Protein AF-A0A1G8A4Z2-F1 (afdb_monomer_lite)

Structure (mmCIF, N/CA/C/O backbone):
data_AF-A0A1G8A4Z2-F1
#
_entry.id   AF-A0A1G8A4Z2-F1
#
loop_
_atom_site.group_PDB
_atom_site.id
_atom_site.type_symbol
_atom_site.label_atom_id
_atom_site.label_alt_id
_atom_site.label_comp_id
_atom_site.label_asym_id
_atom_site.label_entity_id
_atom_site.label_seq_id
_atom_site.pdbx_PDB_ins_code
_atom_site.Cartn_x
_atom_site.Cartn_y
_atom_site.Cartn_z
_atom_site.occupancy
_atom_site.B_iso_or_equiv
_atom_site.auth_seq_id
_atom_site.auth_comp_id
_atom_site.auth_asym_i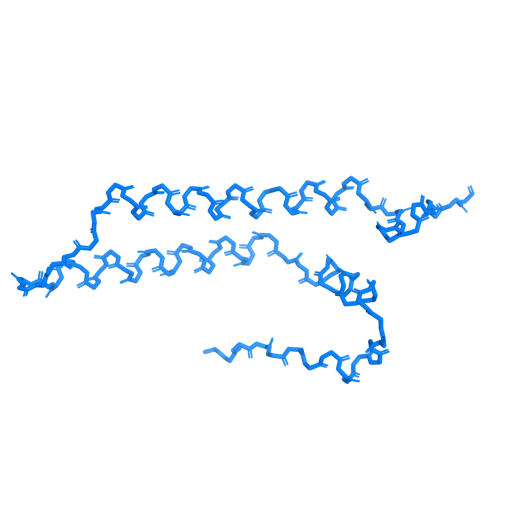d
_atom_site.auth_atom_id
_atom_site.pdbx_PDB_model_num
ATOM 1 N N . MET A 1 1 ? 6.589 -16.865 -1.843 1.00 35.09 1 MET A N 1
ATOM 2 C CA . MET A 1 1 ? 5.822 -16.471 -0.644 1.00 35.09 1 MET A CA 1
ATOM 3 C C . MET A 1 1 ? 4.372 -16.345 -1.059 1.00 35.09 1 MET A C 1
ATOM 5 O O . MET A 1 1 ? 4.095 -15.628 -2.010 1.00 35.09 1 MET A O 1
ATOM 9 N N . SER A 1 2 ? 3.494 -17.130 -0.442 1.00 30.97 2 SER A N 1
ATOM 10 C CA . SER A 1 2 ? 2.052 -17.113 -0.683 1.00 30.97 2 SER A CA 1
ATOM 11 C C . SER A 1 2 ? 1.471 -15.787 -0.202 1.00 30.97 2 SER A C 1
ATOM 13 O O . SER A 1 2 ? 1.686 -15.427 0.954 1.00 30.97 2 SER A O 1
ATOM 15 N N . ALA A 1 3 ? 0.741 -15.073 -1.061 1.00 34.41 3 ALA A N 1
ATOM 16 C CA . ALA A 1 3 ? -0.149 -14.018 -0.597 1.00 34.41 3 ALA A CA 1
ATOM 17 C C . ALA A 1 3 ? -1.077 -14.636 0.458 1.00 34.41 3 ALA A C 1
ATOM 19 O O . ALA A 1 3 ? -1.727 -15.647 0.180 1.00 34.41 3 ALA A O 1
ATOM 20 N N . ILE A 1 4 ? -1.084 -14.091 1.674 1.00 42.75 4 ILE A N 1
ATOM 21 C CA . ILE A 1 4 ? -2.052 -14.491 2.692 1.00 42.75 4 ILE A CA 1
ATOM 22 C C . ILE A 1 4 ? -3.387 -13.919 2.219 1.00 42.75 4 ILE A C 1
ATOM 24 O O . ILE A 1 4 ? -3.713 -12.762 2.466 1.00 42.75 4 ILE A O 1
ATOM 28 N N . VAL A 1 5 ? -4.128 -14.711 1.448 1.00 47.28 5 VAL A N 1
ATOM 29 C CA . VAL A 1 5 ? -5.525 -14.417 1.143 1.00 47.28 5 VAL A CA 1
ATOM 30 C C . VAL A 1 5 ? -6.278 -14.654 2.444 1.00 47.28 5 VAL A C 1
ATOM 32 O O . VAL A 1 5 ? -6.556 -15.794 2.807 1.00 47.28 5 VAL A O 1
ATOM 35 N N . VAL A 1 6 ? -6.531 -13.581 3.191 1.00 51.03 6 VAL A N 1
ATOM 36 C CA . VAL A 1 6 ? -7.409 -13.641 4.360 1.00 51.03 6 VAL A CA 1
ATOM 37 C C . VAL A 1 6 ? -8.831 -13.769 3.827 1.00 51.03 6 VAL A C 1
ATOM 39 O O . VAL A 1 6 ? -9.414 -12.793 3.354 1.00 51.03 6 VAL A O 1
ATOM 42 N N . ASP A 1 7 ? -9.381 -14.982 3.857 1.00 48.25 7 ASP A N 1
ATOM 43 C CA . ASP A 1 7 ? -10.800 -15.175 3.582 1.00 48.25 7 ASP A CA 1
ATOM 44 C C . ASP A 1 7 ? -11.588 -14.574 4.755 1.00 48.25 7 ASP A C 1
ATOM 46 O O . ASP A 1 7 ? -11.608 -15.101 5.868 1.00 48.25 7 ASP A O 1
ATOM 50 N N . LEU A 1 8 ? -12.200 -13.411 4.524 1.00 48.69 8 LEU A N 1
ATOM 51 C CA . LEU A 1 8 ? -12.943 -12.648 5.536 1.00 48.69 8 LEU A CA 1
ATOM 52 C C . LEU A 1 8 ? -14.072 -13.474 6.182 1.00 48.69 8 LEU A C 1
ATOM 54 O O . LEU A 1 8 ? -14.504 -13.176 7.299 1.00 48.69 8 LEU A O 1
ATOM 58 N N . LYS A 1 9 ? -14.529 -14.539 5.509 1.00 51.28 9 LYS A N 1
ATOM 59 C CA . LYS A 1 9 ? -15.523 -15.478 6.040 1.00 51.28 9 LYS A CA 1
ATOM 60 C C . LYS A 1 9 ? -15.008 -16.260 7.249 1.00 51.28 9 LYS A C 1
ATOM 62 O O . LYS A 1 9 ? -15.778 -16.453 8.190 1.00 51.28 9 LYS A O 1
ATOM 67 N N . ASP A 1 10 ? -13.726 -16.624 7.269 1.00 52.31 10 ASP A N 1
ATOM 68 C CA . ASP A 1 10 ? -13.114 -17.394 8.363 1.00 52.31 10 ASP A CA 1
ATOM 69 C C . ASP A 1 10 ? -12.888 -16.544 9.624 1.00 52.31 10 ASP A C 1
ATOM 71 O O . ASP A 1 10 ? -12.755 -17.078 10.723 1.00 52.31 10 ASP A O 1
ATOM 75 N N . GLN A 1 11 ? -12.933 -15.212 9.495 1.00 52.66 11 GLN A N 1
ATOM 76 C CA . GLN A 1 11 ? -12.879 -14.274 10.622 1.00 52.66 11 GLN A CA 1
ATOM 77 C C . GLN A 1 11 ? -14.262 -13.800 11.101 1.00 52.66 11 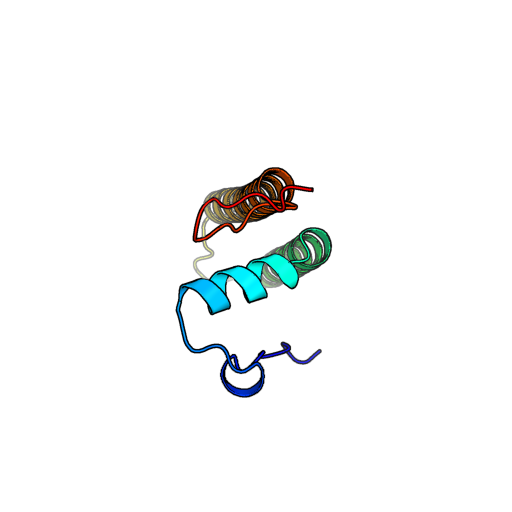GLN A C 1
ATOM 79 O O . GLN A 1 11 ? -14.362 -12.929 11.966 1.00 52.66 11 GLN A O 1
ATOM 84 N N . GLY A 1 12 ? -15.352 -14.356 10.560 1.00 55.41 12 GLY A N 1
ATOM 85 C CA . GLY A 1 12 ? -16.710 -13.994 10.975 1.00 55.41 12 GLY A CA 1
ATOM 86 C C . GLY A 1 12 ? -17.118 -12.563 10.603 1.00 55.41 12 GLY A C 1
ATOM 87 O O . GLY A 1 12 ? -18.033 -12.011 11.218 1.00 55.41 12 GLY A O 1
ATOM 88 N N . VAL A 1 13 ? -16.469 -11.965 9.599 1.00 58.56 13 VAL A N 1
ATOM 89 C CA . VAL A 1 13 ? -16.783 -10.630 9.078 1.00 58.56 13 VAL A CA 1
ATOM 90 C C . VAL A 1 13 ? -18.099 -10.696 8.300 1.00 58.56 13 VAL A C 1
ATOM 92 O O . VAL A 1 13 ? -18.203 -11.372 7.279 1.00 58.56 13 VAL A O 1
ATOM 95 N N . ARG A 1 14 ? -19.133 -10.009 8.792 1.00 63.16 14 ARG A N 1
ATOM 96 C CA . ARG A 1 14 ? -20.495 -10.018 8.222 1.00 63.16 14 ARG A CA 1
ATOM 97 C C . ARG A 1 14 ? -20.926 -8.672 7.650 1.00 63.16 14 ARG A C 1
ATOM 99 O O . ARG A 1 14 ? -21.977 -8.593 7.023 1.00 63.16 14 ARG A O 1
ATOM 106 N N . THR A 1 15 ? -20.141 -7.623 7.881 1.00 69.31 15 THR A N 1
ATOM 107 C CA . THR A 1 15 ? -20.469 -6.245 7.498 1.00 69.31 15 THR A CA 1
ATOM 108 C C . THR A 1 15 ? -19.267 -5.569 6.827 1.00 69.31 15 THR A C 1
ATOM 110 O O . THR A 1 15 ? -18.127 -5.867 7.204 1.00 69.31 15 THR A O 1
ATOM 113 N N . PRO A 1 16 ? -19.485 -4.673 5.845 1.00 69.38 16 PRO A N 1
ATOM 114 C CA . PRO A 1 16 ? -18.422 -3.861 5.242 1.00 69.38 16 PRO A CA 1
ATOM 115 C C . PRO A 1 16 ? -17.565 -3.142 6.288 1.00 69.38 16 PRO A C 1
ATOM 117 O O . PRO A 1 16 ? -16.346 -3.068 6.182 1.00 69.38 16 PRO A O 1
ATOM 120 N N . GLU A 1 17 ? -18.212 -2.686 7.350 1.00 66.06 17 GLU A N 1
ATOM 121 C CA . GLU A 1 17 ? -17.614 -2.041 8.503 1.00 66.06 17 GLU A CA 1
ATOM 122 C C . GLU A 1 17 ? -16.563 -2.936 9.177 1.00 66.06 17 GLU A C 1
ATOM 124 O O . GLU A 1 17 ? -15.413 -2.537 9.358 1.00 66.06 17 GLU A O 1
ATOM 129 N N . GLN A 1 18 ? -16.919 -4.183 9.495 1.00 65.50 18 GLN A N 1
ATOM 130 C CA . GLN A 1 18 ? -15.984 -5.154 10.071 1.00 65.50 18 GLN A CA 1
ATOM 131 C C . GLN A 1 18 ? -14.817 -5.472 9.128 1.00 65.50 18 GLN A C 1
ATOM 133 O O . GLN A 1 18 ? -13.699 -5.643 9.606 1.00 65.50 18 GLN A O 1
ATOM 138 N N . ALA A 1 19 ? -15.049 -5.511 7.811 1.00 70.19 19 ALA A N 1
ATOM 139 C CA . ALA A 1 19 ? -13.988 -5.746 6.832 1.00 70.19 19 ALA A CA 1
ATOM 140 C C . ALA A 1 19 ? -12.957 -4.610 6.843 1.00 70.19 19 ALA A C 1
ATOM 142 O O . ALA A 1 19 ? -11.756 -4.864 6.877 1.00 70.19 19 ALA A O 1
ATOM 143 N N . VAL A 1 20 ? -13.428 -3.360 6.892 1.00 72.31 20 VAL A N 1
ATOM 144 C CA . VAL A 1 20 ? -12.567 -2.176 7.018 1.00 72.31 20 VAL A CA 1
ATOM 145 C C . VAL A 1 20 ? -11.792 -2.203 8.334 1.00 72.31 20 VAL A C 1
ATOM 147 O O . VAL A 1 20 ? -10.604 -1.890 8.347 1.00 72.31 20 VAL A O 1
ATOM 150 N N . ARG A 1 21 ? -12.422 -2.623 9.439 1.00 70.31 21 ARG A N 1
ATOM 151 C CA . ARG A 1 21 ? -11.738 -2.738 10.735 1.00 70.31 21 ARG A CA 1
ATOM 152 C C . ARG A 1 21 ? -10.615 -3.772 10.707 1.00 70.31 21 ARG A C 1
ATOM 154 O O . ARG A 1 21 ? -9.499 -3.446 11.089 1.00 70.31 21 ARG A O 1
ATOM 161 N N . VAL A 1 22 ? -10.895 -4.980 10.216 1.00 73.81 22 VAL A N 1
ATOM 162 C CA . VAL A 1 22 ? -9.896 -6.055 10.085 1.00 73.81 22 VAL A CA 1
ATOM 163 C C . VAL A 1 22 ? -8.766 -5.633 9.147 1.00 73.81 22 VAL A C 1
ATOM 165 O O . VAL A 1 22 ? -7.599 -5.879 9.444 1.00 73.81 22 VAL A O 1
ATOM 168 N N . PHE A 1 23 ? -9.089 -4.947 8.047 1.00 76.69 23 PHE A N 1
ATOM 169 C CA . PHE A 1 23 ? -8.087 -4.361 7.161 1.00 76.69 23 PHE A CA 1
ATOM 170 C C . PHE A 1 23 ? -7.175 -3.386 7.914 1.00 76.69 23 PHE A C 1
ATOM 172 O O . PHE A 1 23 ? -5.965 -3.565 7.890 1.00 76.69 23 PHE A O 1
ATOM 179 N N . PHE A 1 24 ? -7.729 -2.406 8.636 1.00 76.50 24 PHE A N 1
ATOM 180 C CA . PHE A 1 24 ? -6.917 -1.460 9.407 1.00 76.50 24 PHE A CA 1
ATOM 181 C C . PHE A 1 24 ? -6.121 -2.130 10.532 1.00 76.50 24 PHE A C 1
ATOM 183 O O . PHE A 1 24 ? -5.005 -1.710 10.791 1.00 76.50 24 PHE A O 1
ATOM 190 N N . GLU A 1 25 ? -6.647 -3.154 11.203 1.00 74.00 25 GLU A N 1
ATOM 191 C CA . GLU A 1 25 ? -5.917 -3.880 12.257 1.00 74.00 25 GLU A CA 1
ATOM 192 C C . GLU A 1 25 ? -4.750 -4.715 11.699 1.00 74.00 25 GLU A C 1
ATOM 194 O O . GLU A 1 25 ? -3.742 -4.887 12.378 1.00 74.00 25 GLU A O 1
ATOM 199 N N . SER A 1 26 ? -4.873 -5.219 10.468 1.00 77.50 26 SER A N 1
ATOM 200 C CA . SER A 1 26 ? -3.858 -6.058 9.808 1.00 77.50 26 SER A CA 1
ATOM 201 C C . SER A 1 26 ? -2.928 -5.297 8.860 1.00 77.50 26 SER A C 1
ATOM 203 O O . SER A 1 26 ? -1.989 -5.884 8.325 1.00 77.50 26 SER A O 1
ATOM 205 N N . PHE A 1 27 ? -3.173 -4.005 8.636 1.00 83.00 27 PHE A N 1
ATOM 206 C CA . PHE A 1 27 ? -2.369 -3.180 7.746 1.00 83.00 27 PHE A CA 1
ATOM 207 C C . PHE A 1 27 ? -1.009 -2.850 8.376 1.00 83.00 27 PHE A C 1
ATOM 209 O O . PHE A 1 27 ? -0.936 -2.090 9.344 1.00 83.00 27 PHE A O 1
ATOM 216 N N . ASP A 1 28 ? 0.062 -3.388 7.787 1.00 86.50 28 ASP A N 1
ATOM 217 C CA . ASP A 1 28 ? 1.448 -3.029 8.093 1.00 86.50 28 ASP A CA 1
ATOM 218 C C . ASP A 1 28 ? 2.002 -2.087 6.999 1.00 86.50 28 ASP A C 1
ATOM 220 O O . ASP A 1 28 ? 2.275 -2.523 5.872 1.00 86.50 28 ASP A O 1
ATOM 224 N N . PRO A 1 29 ? 2.187 -0.786 7.293 1.00 88.25 29 PRO A N 1
ATOM 225 C CA . PRO A 1 29 ? 2.665 0.181 6.310 1.00 88.25 29 PRO A CA 1
ATOM 226 C C . PRO A 1 29 ? 4.124 -0.036 5.886 1.00 88.25 29 PRO A C 1
ATOM 228 O O . PRO A 1 29 ? 4.507 0.437 4.813 1.00 88.25 29 PRO A O 1
ATOM 231 N N . GLU A 1 30 ? 4.955 -0.685 6.705 1.00 89.69 30 GLU A N 1
ATOM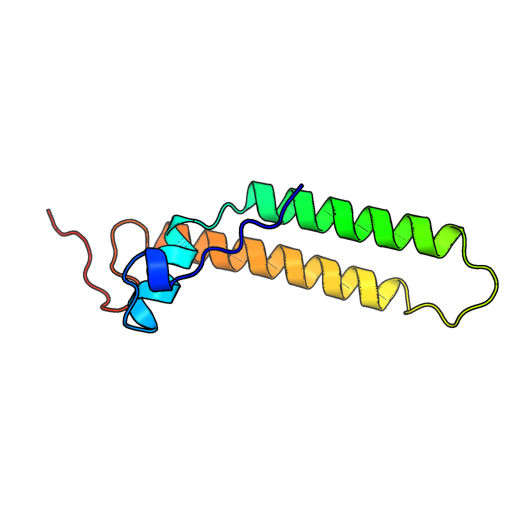 232 C CA . GLU A 1 30 ? 6.345 -0.994 6.353 1.00 89.69 30 GLU A CA 1
AT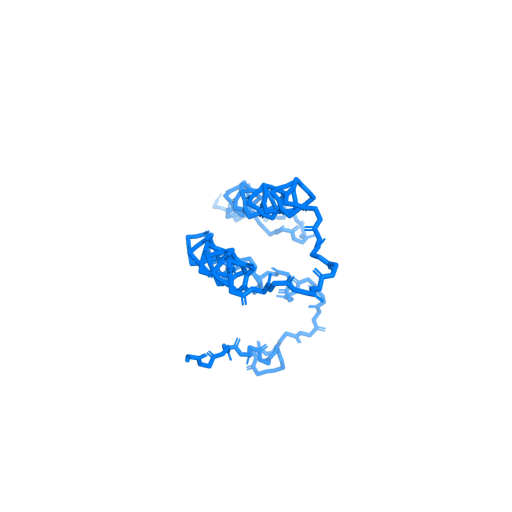OM 233 C C . GLU A 1 30 ? 6.397 -2.205 5.422 1.00 89.69 30 GLU A C 1
ATOM 235 O O . GLU A 1 30 ? 7.058 -2.146 4.382 1.00 89.69 30 GLU A O 1
ATOM 240 N N . GLU A 1 31 ? 5.639 -3.268 5.720 1.00 90.56 31 GLU A N 1
ATOM 241 C CA . GLU A 1 31 ? 5.571 -4.435 4.835 1.00 90.56 31 GLU A CA 1
ATOM 242 C C . GLU A 1 31 ? 5.058 -4.040 3.442 1.00 90.56 31 GLU A C 1
ATOM 244 O O . GLU A 1 31 ? 5.668 -4.395 2.428 1.00 90.56 31 GLU A O 1
ATOM 249 N N . VAL A 1 32 ? 3.991 -3.235 3.365 1.00 88.06 32 VAL A N 1
ATOM 250 C CA . VAL A 1 32 ? 3.447 -2.776 2.077 1.00 88.06 32 VAL A CA 1
ATOM 251 C C . VAL A 1 32 ? 4.463 -1.919 1.312 1.00 88.06 32 VAL A C 1
ATOM 253 O O . VAL A 1 32 ? 4.611 -2.095 0.100 1.00 88.06 32 VAL A O 1
ATOM 256 N N . ARG A 1 33 ? 5.220 -1.041 1.987 1.00 88.69 33 ARG A N 1
ATOM 257 C CA . ARG A 1 33 ? 6.292 -0.250 1.352 1.00 88.69 33 ARG A CA 1
ATOM 258 C C . ARG A 1 33 ? 7.405 -1.127 0.792 1.00 88.69 33 ARG A C 1
ATOM 260 O O . ARG A 1 33 ? 7.821 -0.917 -0.347 1.00 88.69 33 ARG A O 1
ATOM 267 N N . VAL A 1 34 ? 7.855 -2.126 1.548 1.00 91.44 34 VAL A N 1
ATOM 268 C CA . VAL A 1 34 ? 8.875 -3.078 1.083 1.00 91.44 34 VAL A CA 1
ATOM 269 C C . VAL A 1 34 ? 8.389 -3.813 -0.166 1.00 91.44 34 VAL A C 1
ATOM 271 O O . VAL A 1 34 ? 9.100 -3.847 -1.171 1.00 91.44 34 VAL A O 1
ATOM 274 N N . ARG A 1 35 ? 7.154 -4.328 -0.151 1.00 88.38 35 ARG A N 1
ATOM 275 C CA . ARG A 1 35 ? 6.550 -5.025 -1.300 1.00 88.38 35 ARG A CA 1
ATOM 276 C C . ARG A 1 35 ? 6.398 -4.130 -2.527 1.00 88.38 35 ARG A C 1
ATOM 278 O O . ARG A 1 35 ? 6.674 -4.572 -3.642 1.00 88.38 35 ARG A O 1
ATOM 285 N N . LEU A 1 36 ? 5.995 -2.875 -2.338 1.00 90.00 36 LEU A N 1
ATOM 286 C CA . LEU A 1 36 ? 5.933 -1.884 -3.413 1.00 90.00 36 LEU A CA 1
ATOM 287 C C . LEU A 1 36 ? 7.315 -1.660 -4.039 1.00 90.00 36 LEU A C 1
ATOM 289 O O . LEU A 1 36 ? 7.438 -1.602 -5.263 1.00 90.00 36 LEU A O 1
ATOM 293 N N . TRP A 1 37 ? 8.366 -1.596 -3.221 1.00 89.75 37 TRP A N 1
ATOM 294 C CA . TRP A 1 37 ? 9.734 -1.415 -3.704 1.00 89.75 37 TRP A CA 1
ATOM 295 C C . TRP A 1 37 ? 10.279 -2.637 -4.440 1.00 89.75 37 TRP A C 1
ATOM 297 O O . TRP A 1 37 ? 10.929 -2.494 -5.477 1.00 89.75 37 TRP A O 1
ATOM 307 N N . GLU A 1 38 ? 9.955 -3.842 -3.970 1.00 90.44 38 GLU A N 1
ATOM 308 C CA . GLU A 1 38 ? 10.242 -5.088 -4.687 1.00 90.44 38 GLU A CA 1
ATOM 309 C C . GLU A 1 38 ? 9.573 -5.105 -6.070 1.00 90.44 38 GLU A C 1
ATOM 311 O O . GLU A 1 38 ? 10.227 -5.427 -7.066 1.00 90.44 38 GLU A O 1
ATOM 316 N N . ALA A 1 39 ? 8.300 -4.705 -6.150 1.00 87.56 39 ALA A N 1
ATOM 317 C CA . ALA A 1 39 ? 7.557 -4.634 -7.405 1.00 87.56 39 ALA A CA 1
ATOM 318 C C . ALA A 1 39 ? 8.154 -3.598 -8.372 1.00 87.56 39 ALA A C 1
ATOM 320 O O . ALA A 1 39 ? 8.372 -3.904 -9.546 1.00 87.56 39 ALA A O 1
ATOM 321 N N . PHE A 1 40 ? 8.487 -2.403 -7.875 1.00 87.19 40 PHE A N 1
ATOM 322 C CA . PHE A 1 40 ? 9.121 -1.351 -8.672 1.00 87.19 40 PHE A CA 1
ATOM 323 C C . PHE A 1 40 ? 10.490 -1.787 -9.209 1.00 87.19 40 PHE A C 1
ATOM 325 O O . PHE A 1 40 ? 10.778 -1.644 -10.398 1.00 87.19 40 PHE A O 1
ATOM 332 N N . ARG A 1 41 ? 11.320 -2.403 -8.359 1.00 86.38 41 ARG A N 1
ATOM 333 C CA . ARG A 1 41 ? 12.611 -2.964 -8.770 1.00 86.38 41 ARG A CA 1
ATOM 334 C C . ARG A 1 41 ? 12.439 -4.052 -9.830 1.00 86.38 41 ARG A C 1
ATOM 336 O O . ARG A 1 41 ? 13.197 -4.076 -10.798 1.00 86.38 41 ARG A O 1
ATOM 343 N N . GLY A 1 42 ? 11.459 -4.940 -9.660 1.00 86.44 42 GLY A N 1
ATOM 344 C CA . GLY A 1 42 ? 11.131 -5.979 -10.637 1.00 86.44 42 GLY A CA 1
ATOM 345 C C . GLY A 1 42 ? 10.747 -5.396 -11.997 1.00 86.44 42 GLY A C 1
ATOM 346 O O . GLY A 1 42 ? 11.266 -5.839 -13.021 1.00 86.44 42 GLY A O 1
ATOM 347 N N . PHE A 1 43 ? 9.912 -4.355 -12.004 1.00 84.88 43 PHE A N 1
ATOM 348 C CA . PHE A 1 43 ? 9.537 -3.626 -13.214 1.00 84.88 43 PHE A CA 1
ATOM 349 C C . PHE A 1 43 ? 10.751 -2.977 -13.896 1.00 84.88 43 PHE A C 1
ATOM 351 O O . PHE A 1 43 ? 10.977 -3.191 -15.086 1.00 84.88 43 PHE A O 1
ATOM 358 N N . ALA A 1 44 ? 11.585 -2.252 -13.144 1.00 82.06 44 ALA A N 1
ATOM 359 C CA . ALA A 1 44 ? 12.781 -1.607 -13.683 1.00 82.06 44 ALA A CA 1
ATOM 360 C C . ALA A 1 44 ? 13.751 -2.620 -14.323 1.00 82.06 44 ALA A C 1
ATOM 362 O O . ALA A 1 44 ? 14.231 -2.405 -15.434 1.00 82.06 44 ALA A O 1
ATOM 363 N N . LEU A 1 45 ? 13.997 -3.757 -13.663 1.00 83.25 45 LEU A N 1
ATOM 364 C CA . LEU A 1 45 ? 14.868 -4.818 -14.183 1.00 83.25 45 LEU A CA 1
ATOM 365 C C . LEU A 1 45 ? 14.296 -5.509 -15.430 1.00 83.25 45 LEU A C 1
ATOM 367 O O . LEU A 1 45 ? 15.056 -5.877 -16.327 1.00 83.25 45 LEU A O 1
ATOM 371 N N . ALA A 1 46 ? 12.976 -5.690 -15.509 1.00 81.38 46 ALA A N 1
ATOM 372 C CA . ALA A 1 46 ? 12.327 -6.253 -16.692 1.00 81.38 46 ALA A CA 1
ATOM 373 C C . ALA A 1 46 ? 12.459 -5.322 -17.912 1.00 81.38 46 ALA A C 1
ATOM 375 O O . ALA A 1 46 ? 12.681 -5.794 -19.031 1.00 81.38 46 ALA A O 1
ATOM 376 N N . ASN A 1 47 ? 12.406 -4.008 -17.681 1.00 73.38 47 ASN A N 1
ATOM 377 C CA . ASN A 1 47 ? 12.498 -2.992 -18.730 1.00 73.38 47 ASN A CA 1
ATOM 378 C C . ASN A 1 47 ? 13.916 -2.797 -19.272 1.00 73.38 47 ASN A C 1
ATOM 380 O O . ASN A 1 47 ? 14.087 -2.594 -20.467 1.00 73.38 47 ASN A O 1
ATOM 384 N N . VAL A 1 48 ? 14.948 -2.938 -18.432 1.00 69.06 48 VAL A N 1
ATOM 385 C CA . VAL A 1 48 ? 16.354 -2.924 -18.891 1.00 69.06 48 VAL A CA 1
ATOM 386 C C . VAL A 1 48 ? 16.636 -4.058 -19.889 1.00 69.06 48 VAL A C 1
ATOM 388 O O . VAL A 1 48 ? 17.487 -3.919 -20.763 1.00 69.06 48 VAL A O 1
ATOM 391 N N . ASN A 1 49 ? 15.902 -5.169 -19.791 1.00 64.25 49 ASN A N 1
ATOM 392 C CA . ASN A 1 49 ? 16.085 -6.350 -20.635 1.00 64.25 49 ASN A CA 1
ATOM 393 C C . ASN A 1 49 ? 15.157 -6.397 -21.864 1.00 64.25 49 ASN A C 1
ATOM 395 O O . ASN A 1 49 ? 15.208 -7.369 -22.619 1.00 64.25 49 ASN A O 1
ATOM 399 N N . THR A 1 50 ? 14.296 -5.397 -22.082 1.00 65.00 50 THR A N 1
ATOM 400 C CA . THR A 1 50 ? 13.360 -5.373 -23.219 1.00 65.00 50 THR A CA 1
ATOM 401 C C . THR A 1 50 ? 13.817 -4.383 -24.284 1.00 65.00 50 THR A C 1
ATOM 403 O O . THR A 1 50 ? 13.789 -3.176 -24.088 1.00 65.00 50 THR A O 1
ATOM 406 N N . THR A 1 51 ? 14.229 -4.902 -25.442 1.00 58.41 51 THR A N 1
ATOM 407 C CA . THR A 1 51 ? 14.745 -4.095 -26.563 1.00 58.41 51 THR A CA 1
ATOM 408 C C . THR A 1 51 ? 13.652 -3.633 -27.536 1.00 58.41 51 THR A C 1
ATOM 410 O O . THR A 1 51 ? 13.932 -2.798 -28.384 1.00 58.41 51 THR A O 1
ATOM 413 N N . ASP A 1 52 ? 12.424 -4.168 -27.442 1.00 58.31 52 ASP A N 1
ATOM 414 C CA . ASP A 1 52 ? 11.494 -4.146 -28.589 1.00 58.31 52 ASP A CA 1
ATOM 415 C C . ASP A 1 52 ? 9.992 -4.081 -28.230 1.00 58.31 52 ASP A C 1
ATOM 417 O O . ASP A 1 52 ? 9.130 -4.554 -28.971 1.00 58.31 52 ASP A O 1
ATOM 421 N N . LYS A 1 53 ? 9.628 -3.526 -27.067 1.00 55.28 53 LYS A N 1
ATOM 422 C CA . LYS A 1 53 ? 8.214 -3.297 -26.712 1.00 55.28 53 LYS A CA 1
ATOM 423 C C . LYS A 1 53 ? 7.991 -1.847 -26.314 1.00 55.28 53 LYS A C 1
ATOM 425 O O . LYS A 1 53 ? 8.845 -1.258 -25.667 1.00 55.28 53 LYS A O 1
ATOM 430 N N . ALA A 1 54 ? 6.833 -1.302 -26.693 1.00 60.41 54 ALA A N 1
ATOM 431 C CA . ALA A 1 54 ? 6.337 -0.015 -26.218 1.00 60.41 54 ALA A CA 1
ATOM 432 C C . ALA A 1 54 ? 6.243 -0.059 -24.686 1.00 60.41 54 ALA A C 1
ATOM 434 O O . ALA A 1 54 ? 5.284 -0.587 -24.122 1.00 60.41 54 ALA A O 1
ATOM 435 N N . LEU A 1 55 ? 7.305 0.396 -24.026 1.00 62.81 55 LEU A N 1
ATOM 436 C CA . LEU A 1 55 ? 7.363 0.497 -22.581 1.00 62.81 55 LEU A CA 1
ATOM 437 C C . LEU A 1 55 ? 6.453 1.650 -22.138 1.00 62.81 55 LEU A C 1
ATOM 439 O O . LEU A 1 55 ? 6.389 2.664 -22.840 1.00 62.81 55 LEU A O 1
ATOM 443 N N . PRO A 1 56 ? 5.752 1.514 -20.998 1.00 67.75 56 PRO A N 1
ATOM 444 C CA . PRO A 1 56 ? 5.126 2.659 -20.350 1.00 67.75 56 PRO A CA 1
ATOM 445 C C . PRO A 1 56 ? 6.176 3.748 -20.136 1.00 67.75 56 PRO A C 1
ATOM 447 O O . PRO A 1 56 ? 7.336 3.422 -19.855 1.00 67.75 56 PRO A O 1
ATOM 450 N N . ASP A 1 57 ? 5.779 5.016 -20.245 1.00 77.44 57 ASP A N 1
ATOM 451 C CA . ASP A 1 57 ? 6.688 6.111 -19.931 1.00 77.44 57 ASP A CA 1
ATOM 452 C C . ASP A 1 57 ? 7.204 5.921 -18.496 1.00 77.44 57 ASP A C 1
ATOM 454 O O . ASP A 1 57 ? 6.438 5.703 -17.552 1.00 77.44 57 ASP A O 1
ATOM 458 N N . ILE A 1 58 ? 8.527 5.952 -18.333 1.00 76.44 58 ILE A N 1
ATOM 459 C CA . ILE A 1 58 ? 9.183 5.822 -17.028 1.00 76.44 58 ILE A CA 1
ATOM 460 C C . ILE A 1 58 ? 8.649 6.902 -16.079 1.00 76.44 58 ILE A C 1
ATOM 462 O O . ILE A 1 58 ? 8.515 6.656 -14.878 1.00 76.44 58 ILE A O 1
ATOM 466 N N . GLN A 1 59 ? 8.296 8.068 -16.624 1.00 78.50 59 GLN A N 1
ATOM 467 C CA . GLN A 1 59 ? 7.694 9.156 -15.872 1.00 78.50 59 GLN A CA 1
ATOM 468 C C . GLN A 1 59 ? 6.313 8.783 -15.312 1.00 78.50 59 GLN A C 1
ATOM 470 O O . GLN A 1 59 ? 6.061 9.021 -14.130 1.00 78.50 59 GLN A O 1
ATOM 475 N N . ASP A 1 60 ? 5.459 8.126 -16.099 1.00 83.25 60 ASP A N 1
ATOM 476 C CA . ASP A 1 60 ? 4.135 7.677 -15.649 1.00 83.25 60 ASP A CA 1
ATOM 477 C C . ASP A 1 60 ? 4.245 6.632 -14.533 1.00 83.25 60 ASP A C 1
ATOM 479 O O . ASP A 1 60 ? 3.483 6.652 -13.563 1.00 83.25 60 ASP A O 1
ATOM 483 N N . VAL A 1 61 ? 5.228 5.734 -14.631 1.00 83.62 61 VAL A N 1
ATOM 484 C CA . VAL A 1 61 ? 5.450 4.706 -13.605 1.00 83.62 61 VAL A CA 1
ATOM 485 C C . VAL A 1 61 ? 5.967 5.318 -12.306 1.00 83.62 61 VAL A C 1
ATOM 487 O O . VAL A 1 61 ? 5.534 4.903 -11.230 1.00 83.62 61 VAL A O 1
ATOM 490 N N . ALA A 1 62 ? 6.862 6.305 -12.385 1.00 82.88 62 ALA A N 1
ATOM 491 C CA . ALA A 1 62 ? 7.345 7.020 -11.207 1.00 82.88 62 ALA A CA 1
ATOM 492 C C . ALA A 1 62 ? 6.197 7.745 -10.485 1.00 82.88 62 ALA A C 1
ATOM 494 O O . ALA A 1 62 ? 6.042 7.591 -9.276 1.00 82.88 62 ALA A O 1
ATOM 495 N N . ILE A 1 63 ? 5.332 8.441 -11.234 1.00 88.62 63 ILE A N 1
ATOM 496 C CA . ILE A 1 63 ? 4.143 9.114 -10.686 1.00 88.62 63 ILE A CA 1
ATOM 497 C C . ILE A 1 63 ? 3.207 8.109 -10.005 1.00 88.62 63 ILE A C 1
ATOM 499 O O . ILE A 1 63 ? 2.714 8.356 -8.903 1.00 88.62 63 ILE A O 1
ATOM 503 N N . LEU A 1 64 ? 2.964 6.961 -10.642 1.00 88.44 64 LEU A N 1
ATOM 504 C CA . LEU A 1 64 ? 2.119 5.913 -10.074 1.00 88.44 64 LEU A CA 1
ATOM 505 C C . LEU A 1 64 ? 2.719 5.347 -8.782 1.00 88.44 64 LEU A C 1
ATOM 507 O O . LEU A 1 64 ? 1.995 5.139 -7.808 1.00 88.44 64 LEU A O 1
ATOM 511 N N . PHE A 1 65 ? 4.034 5.137 -8.749 1.00 89.38 65 PHE A N 1
ATOM 512 C CA . PHE A 1 65 ? 4.731 4.675 -7.556 1.00 89.38 65 PHE A CA 1
ATOM 513 C C . PHE A 1 65 ? 4.626 5.682 -6.398 1.00 89.38 65 PHE A C 1
ATOM 515 O O . PHE A 1 65 ? 4.235 5.302 -5.291 1.00 89.38 65 PHE A O 1
ATOM 522 N N . ASP A 1 66 ? 4.885 6.964 -6.656 1.00 89.19 66 ASP A N 1
ATOM 523 C CA . ASP A 1 66 ? 4.750 8.034 -5.658 1.00 89.19 66 ASP A CA 1
ATOM 524 C C . ASP A 1 66 ? 3.313 8.142 -5.126 1.00 89.19 66 ASP A C 1
ATOM 526 O O . ASP A 1 66 ? 3.091 8.346 -3.925 1.00 89.19 66 ASP A O 1
ATOM 530 N N . GLY A 1 67 ? 2.320 7.941 -5.999 1.00 91.12 67 GLY A N 1
ATOM 531 C CA . GLY A 1 67 ? 0.909 7.875 -5.624 1.00 91.12 67 GLY A CA 1
ATOM 532 C C . GLY A 1 67 ? 0.599 6.705 -4.685 1.00 91.12 67 GLY A C 1
ATOM 533 O O . GLY A 1 67 ? -0.105 6.883 -3.690 1.00 91.12 67 GLY A O 1
ATOM 534 N N . LEU A 1 68 ? 1.162 5.522 -4.947 1.00 90.69 68 LEU A N 1
ATOM 535 C CA . LEU A 1 68 ? 0.989 4.341 -4.095 1.00 90.69 68 LEU A CA 1
ATOM 536 C C . LEU A 1 68 ? 1.654 4.512 -2.725 1.00 90.69 68 LEU A C 1
ATOM 538 O O . LEU A 1 68 ? 1.050 4.170 -1.710 1.00 90.69 68 LEU A O 1
ATOM 542 N N . VAL A 1 69 ? 2.857 5.088 -2.669 1.00 90.44 69 VAL A N 1
ATOM 543 C CA . VAL A 1 69 ? 3.522 5.407 -1.393 1.00 90.44 69 VAL A CA 1
ATOM 544 C C . VAL A 1 69 ? 2.716 6.437 -0.604 1.00 90.44 69 VAL A C 1
ATOM 546 O O . VAL A 1 69 ? 2.500 6.272 0.598 1.00 90.44 69 VAL A O 1
ATOM 549 N N . SER A 1 70 ? 2.214 7.472 -1.279 1.00 91.50 70 SER A N 1
ATOM 550 C CA . SER A 1 70 ? 1.354 8.485 -0.657 1.00 91.50 70 SER A CA 1
ATOM 551 C C . SER A 1 70 ? 0.066 7.877 -0.095 1.00 91.50 70 SER A C 1
ATOM 553 O O . SER A 1 70 ? -0.360 8.251 0.998 1.00 91.50 70 SER A O 1
ATOM 555 N N . LEU A 1 71 ? -0.527 6.901 -0.790 1.00 89.44 71 LEU A N 1
ATOM 556 C CA . LEU A 1 71 ? -1.697 6.167 -0.307 1.00 89.44 71 LEU A CA 1
ATOM 557 C C . LEU A 1 71 ? -1.378 5.353 0.954 1.00 89.44 71 LEU A C 1
ATOM 559 O O . LEU A 1 71 ? -2.143 5.409 1.914 1.00 89.44 71 LEU A O 1
ATOM 563 N N . VAL A 1 72 ? -0.246 4.642 0.983 1.00 91.12 72 VAL A N 1
ATOM 564 C CA . VAL A 1 72 ? 0.196 3.888 2.171 1.00 91.12 72 VAL A CA 1
ATOM 565 C C . VAL A 1 72 ? 0.353 4.809 3.378 1.00 91.12 72 VAL A C 1
ATOM 567 O O . VAL A 1 72 ? -0.151 4.498 4.458 1.00 91.12 72 VAL A O 1
ATOM 570 N N . ASN A 1 73 ? 0.981 5.970 3.187 1.00 89.44 73 ASN A N 1
ATOM 571 C CA . ASN A 1 73 ? 1.123 6.972 4.242 1.00 89.44 73 ASN A CA 1
ATOM 572 C C . ASN A 1 73 ? -0.237 7.519 4.694 1.00 89.44 73 ASN A C 1
ATOM 574 O O . ASN A 1 73 ? -0.479 7.632 5.890 1.00 89.44 73 ASN A O 1
ATOM 578 N N . GLY A 1 74 ? -1.151 7.797 3.760 1.00 87.62 74 GLY A N 1
ATOM 579 C CA . GLY A 1 74 ? -2.502 8.255 4.086 1.00 87.62 74 GLY A CA 1
ATOM 580 C C . GLY A 1 74 ? -3.304 7.236 4.903 1.00 87.62 74 GLY A C 1
ATOM 581 O O . GLY A 1 74 ? -3.994 7.615 5.849 1.00 87.62 74 GLY A O 1
ATOM 582 N N . ILE A 1 75 ? -3.187 5.944 4.583 1.00 86.19 75 ILE A N 1
ATOM 583 C CA . ILE A 1 75 ? -3.831 4.861 5.344 1.00 86.19 75 ILE A CA 1
ATOM 584 C C . ILE A 1 75 ? -3.210 4.744 6.742 1.00 86.19 75 ILE A C 1
ATOM 586 O 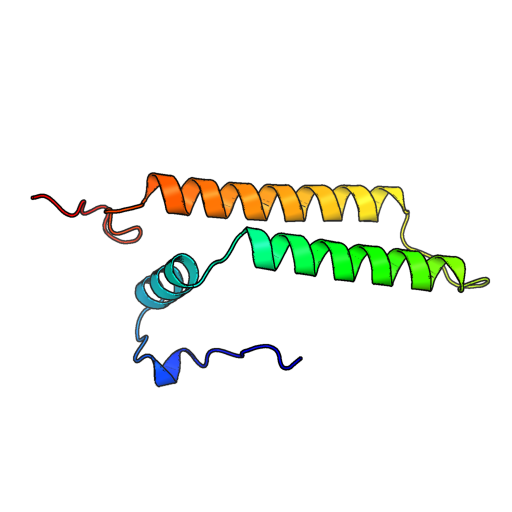O . ILE A 1 75 ? -3.952 4.643 7.718 1.00 86.19 75 ILE A O 1
ATOM 590 N N . ASN A 1 76 ? -1.881 4.821 6.859 1.00 87.69 76 ASN A N 1
ATOM 591 C CA . ASN A 1 76 ? -1.188 4.812 8.150 1.00 87.69 76 ASN A CA 1
ATOM 592 C C . ASN A 1 76 ? -1.597 6.007 9.032 1.00 87.69 76 ASN A C 1
ATOM 594 O O . ASN A 1 76 ? -1.944 5.844 10.199 1.00 87.69 76 ASN A O 1
ATOM 598 N N . ASP A 1 77 ? -1.644 7.211 8.463 1.00 86.50 77 ASP A N 1
ATOM 599 C CA . ASP A 1 77 ? -2.095 8.414 9.165 1.00 86.50 77 ASP A CA 1
ATOM 600 C C . ASP A 1 77 ? -3.536 8.279 9.665 1.00 86.50 77 ASP A C 1
ATOM 602 O O . ASP A 1 77 ? -3.853 8.712 10.777 1.00 86.50 77 ASP A O 1
ATOM 606 N N . LEU A 1 78 ? -4.419 7.696 8.848 1.00 81.62 78 LEU A N 1
ATOM 607 C CA . LEU A 1 78 ? -5.791 7.396 9.249 1.00 81.62 78 LEU A CA 1
ATOM 608 C C . LEU A 1 78 ? -5.807 6.406 10.414 1.00 81.62 78 LEU A C 1
ATOM 610 O O . LEU A 1 78 ? -6.428 6.708 11.428 1.00 81.62 78 LEU A O 1
ATOM 614 N N . GLN A 1 79 ? -5.075 5.296 10.311 1.00 80.06 79 GLN A N 1
ATOM 615 C CA . GLN A 1 79 ? -4.969 4.271 11.351 1.00 80.06 79 GLN A CA 1
ATOM 616 C C . GLN A 1 79 ? -4.503 4.868 12.689 1.00 80.06 79 GLN A C 1
ATOM 618 O O . GLN A 1 79 ? -5.134 4.630 13.720 1.00 80.06 79 GLN A O 1
ATOM 623 N N . ILE A 1 80 ? -3.461 5.710 12.673 1.00 81.19 80 ILE A N 1
ATOM 624 C CA . ILE A 1 80 ? -2.942 6.410 13.859 1.00 81.19 80 ILE A CA 1
ATOM 625 C C . ILE A 1 80 ? -4.005 7.349 14.444 1.00 81.19 80 ILE A C 1
ATOM 627 O O . ILE A 1 80 ? -4.282 7.300 15.645 1.00 81.19 80 ILE A O 1
ATOM 631 N N . LYS A 1 81 ? -4.638 8.186 13.609 1.00 77.56 81 LYS A N 1
ATOM 632 C CA . LYS A 1 81 ? -5.671 9.151 14.040 1.00 77.56 81 LYS A CA 1
ATOM 633 C C . LYS A 1 81 ? -6.936 8.483 14.570 1.00 77.56 81 LYS A C 1
ATOM 635 O O . LYS A 1 81 ? -7.661 9.095 15.353 1.00 77.56 81 LYS A O 1
ATOM 640 N N . THR A 1 82 ? -7.217 7.260 14.134 1.00 69.19 82 THR A N 1
ATOM 641 C CA . THR A 1 82 ? -8.369 6.477 14.581 1.00 69.19 82 THR A CA 1
ATOM 642 C C . THR A 1 82 ? -8.007 5.410 15.608 1.00 69.19 82 THR A C 1
ATOM 644 O O . THR A 1 82 ? -8.867 4.621 15.987 1.00 69.19 82 THR A O 1
ATOM 647 N N . SER A 1 83 ? -6.764 5.376 16.095 1.00 65.81 83 SER A N 1
ATOM 648 C CA . SER A 1 83 ? -6.390 4.487 17.196 1.00 65.81 83 SER A CA 1
ATOM 649 C C . SER A 1 83 ? -7.234 4.809 18.439 1.00 65.81 83 SER A C 1
ATOM 651 O O . SER A 1 83 ? -7.408 5.970 18.811 1.00 65.81 83 SER A O 1
ATOM 653 N N . GLY A 1 84 ? -7.862 3.787 19.028 1.00 61.34 84 GLY A N 1
ATOM 654 C CA . GLY A 1 84 ? -8.812 3.962 20.135 1.00 61.34 84 GLY A CA 1
ATOM 655 C C . GLY A 1 84 ? -10.139 4.624 19.742 1.00 61.34 84 GLY A C 1
ATOM 656 O O . GLY A 1 84 ? -10.874 5.090 20.611 1.00 61.34 84 GLY A O 1
ATOM 657 N N . ARG A 1 85 ? -10.468 4.715 18.445 1.00 60.03 85 ARG A N 1
ATOM 658 C CA . ARG A 1 85 ? -11.769 5.185 17.960 1.00 60.03 85 ARG A CA 1
ATOM 659 C C . ARG A 1 85 ? -12.304 4.234 16.895 1.00 60.03 85 ARG A C 1
ATOM 661 O O . ARG A 1 85 ? -11.670 3.970 15.882 1.00 60.03 85 ARG A O 1
ATOM 668 N N . CYS A 1 86 ? -13.521 3.750 17.095 1.00 58.19 86 CYS A N 1
ATOM 669 C CA . CYS A 1 86 ? -14.281 2.997 16.109 1.00 58.19 86 CYS A CA 1
ATOM 670 C C . CYS A 1 86 ? -14.374 3.798 14.799 1.00 58.19 86 CYS A C 1
ATOM 672 O O . CYS A 1 86 ? -15.173 4.727 14.701 1.00 58.19 86 CYS A O 1
ATOM 674 N N . VAL A 1 87 ? -13.582 3.430 13.787 1.00 55.97 87 VAL A N 1
ATOM 675 C CA . VAL A 1 87 ? -13.496 4.106 12.471 1.00 55.97 87 VAL A CA 1
ATOM 676 C C . VAL A 1 87 ? -14.860 4.195 11.771 1.00 55.97 87 VAL A C 1
ATOM 678 O O . VAL A 1 87 ? -15.137 5.120 11.019 1.00 55.97 87 VAL A O 1
ATOM 681 N N . ILE A 1 88 ? -15.731 3.234 12.069 1.00 55.38 88 ILE A N 1
ATOM 682 C CA . ILE A 1 88 ? -17.072 3.080 11.503 1.00 55.38 88 ILE A CA 1
ATOM 683 C C . ILE A 1 88 ? -18.095 3.985 12.192 1.00 55.38 88 ILE A C 1
A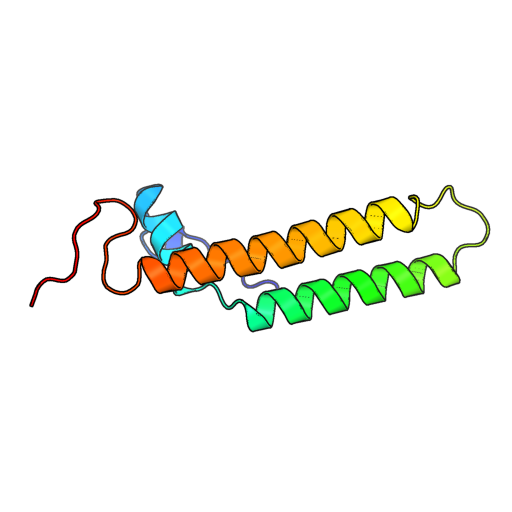TOM 685 O O . ILE A 1 88 ? -18.926 4.617 11.551 1.00 55.38 88 ILE A O 1
ATOM 689 N N . CYS A 1 89 ? -18.078 3.979 13.524 1.00 58.53 89 CYS A N 1
ATOM 690 C CA . CYS A 1 89 ? -19.150 4.518 14.354 1.00 58.53 89 CYS A CA 1
ATOM 691 C C . CYS A 1 89 ? -18.740 5.771 15.132 1.00 58.53 89 CYS A C 1
ATOM 693 O O . CYS A 1 89 ? -19.540 6.324 15.882 1.00 58.53 89 CYS A O 1
ATOM 695 N N . GLY A 1 90 ? -17.485 6.202 15.001 1.00 56.41 90 GLY A N 1
ATOM 696 C CA . GLY A 1 90 ? -16.923 7.380 15.656 1.00 56.41 90 GLY A CA 1
ATOM 697 C C . GLY A 1 90 ? -16.783 7.273 17.177 1.00 56.41 90 GLY A C 1
ATOM 698 O O . GLY A 1 90 ? -16.294 8.217 17.793 1.00 56.41 90 GLY A O 1
ATOM 699 N N . ARG A 1 91 ? -17.189 6.156 17.801 1.00 56.66 91 ARG A N 1
ATOM 700 C CA . ARG A 1 91 ? -17.047 5.949 19.249 1.00 56.66 91 ARG A CA 1
ATOM 701 C C . ARG A 1 91 ? -15.579 5.823 19.615 1.00 56.66 91 ARG A C 1
ATOM 703 O O . ARG A 1 91 ? -14.921 4.897 19.159 1.00 56.66 91 ARG A O 1
ATOM 710 N N . SER A 1 92 ? -15.087 6.743 20.430 1.00 60.22 92 SER A N 1
ATOM 711 C CA . SER A 1 92 ? -13.803 6.570 21.104 1.00 60.22 92 SER A CA 1
ATOM 712 C C . SER A 1 92 ? -13.968 5.519 22.201 1.00 60.22 92 SER A C 1
ATOM 714 O O . SER A 1 92 ? -15.027 5.481 22.836 1.00 60.22 92 SER A O 1
ATOM 716 N N . ASP A 1 93 ? -12.945 4.702 22.431 1.00 55.06 93 ASP A N 1
ATOM 717 C CA . ASP A 1 93 ? -12.810 3.872 23.625 1.00 55.06 93 ASP A CA 1
ATOM 718 C C . ASP A 1 93 ? -12.641 4.825 24.816 1.00 55.06 93 ASP A C 1
ATOM 720 O O . ASP A 1 93 ? -11.539 5.177 25.228 1.00 55.06 93 ASP A O 1
ATOM 724 N N . ALA A 1 94 ? -13.762 5.365 25.289 1.00 45.47 94 ALA A N 1
ATOM 725 C CA . ALA A 1 94 ? -13.813 6.148 26.505 1.00 45.47 94 ALA A CA 1
ATOM 726 C C . ALA A 1 94 ? -13.585 5.188 27.676 1.00 45.47 94 ALA A C 1
ATOM 728 O O . ALA A 1 94 ? -14.454 4.372 27.995 1.00 45.47 94 ALA A O 1
ATOM 729 N N . GLY A 1 95 ? -12.395 5.284 28.269 1.00 39.62 95 GLY A N 1
ATOM 730 C CA . GLY A 1 95 ? -12.267 5.177 29.719 1.00 39.62 95 GLY A CA 1
ATOM 731 C C . GLY A 1 95 ? -12.949 6.360 30.392 1.00 39.62 95 GLY A C 1
ATOM 732 O O . GLY A 1 95 ? -12.938 7.462 29.792 1.00 39.62 95 GLY A O 1
#

Secondary structure (DSSP, 8-state):
-------TTTTT--SHHHHHHHHHHH--HHHHHHHHHHHHHHHHHHHHT-SSS-PPPHHHHHHHHHHHHHHHHHHHHHHHHTTTB-TTT--B---

Sequence (95 aa):
MSAIVVDLKDQGVRTPEQAVRVFFESFDPEEVRVRLWEAFRGFALANVNTTDKALPDIQDVAILFDGLVSLVNGINDLQIKTSGRCVICGRSDAG

Foldseek 3Di:
DDDPPPPVVVVVDDDPLVVVVVCLVPDDLVVQLVVLVVVVVVLVVVVVPDPDDDDDDPVVVVVVSVVSNVVSVVSVVLSVVCVQASPRPRDGVDD

Radius of gyration: 18.1 Å; chains: 1; bounding box: 37×26×58 Å

pLDDT: mean 72.1, std 15.97, range [30.97, 91.5]

Organism: NCBI:txid551996